Protein AF-A0A1G5FJX8-F1 (afdb_monomer_lite)

Sequence (106 aa):
MIFEYSELKEYVTEDFERFIQMGFNEKQVFPAVLNEYEHGEDFSLTENVCIHVTLVLLYKENGLDNKEIVSKVQQIMTPEAMAEIKESLGNEFEAFMDDLNNAIGE

Secondary structure (DSSP, 8-state):
--S-HHHHHHHHHHHHHHHHHTT--HHHHHHHHHHHHTTSTT--HHHHHHHHHHHHHHHHHTT---HHHHHHHHHH--HHHHHHHHHHHGGGHHHHHHHHHHHH--

pLDDT: mean 91.11, std 7.23, range [53.94, 96.75]

Radius of gyration: 12.97 Å; chains: 1; bounding box: 31×32×32 Å

Structure (mmCIF, N/CA/C/O backbone):
data_AF-A0A1G5FJX8-F1
#
_entry.id   AF-A0A1G5FJX8-F1
#
loop_
_atom_site.group_PDB
_atom_site.id
_atom_site.type_symbol
_atom_site.label_atom_id
_atom_site.label_alt_id
_atom_site.label_comp_id
_atom_site.label_asym_id
_atom_site.label_entity_id
_atom_site.label_seq_id
_atom_site.pdbx_PDB_ins_code
_atom_site.Cartn_x
_atom_site.Cartn_y
_atom_site.Cartn_z
_atom_site.occupancy
_atom_site.B_iso_or_equiv
_atom_site.auth_seq_id
_atom_site.auth_comp_id
_atom_site.auth_asym_id
_atom_site.auth_atom_id
_atom_site.pdbx_PDB_model_num
ATOM 1 N N . MET A 1 1 ? 4.720 -7.307 -13.408 1.00 60.25 1 MET A N 1
ATOM 2 C CA . MET A 1 1 ? 3.401 -7.256 -12.759 1.00 60.25 1 MET A CA 1
ATOM 3 C C . MET A 1 1 ? 2.425 -8.037 -13.617 1.00 60.25 1 MET A C 1
ATOM 5 O O . MET A 1 1 ? 2.471 -7.873 -14.834 1.00 60.25 1 MET A O 1
ATOM 9 N N . ILE A 1 2 ? 1.635 -8.933 -13.020 1.00 66.44 2 ILE A N 1
ATOM 10 C CA . ILE A 1 2 ? 0.625 -9.711 -13.767 1.00 66.44 2 ILE A CA 1
ATOM 11 C C . ILE A 1 2 ? -0.678 -8.919 -13.932 1.00 66.44 2 ILE A C 1
ATOM 13 O O . ILE A 1 2 ? -1.348 -9.071 -14.950 1.00 66.44 2 ILE A O 1
ATOM 17 N N . PHE A 1 3 ? -1.001 -8.076 -12.952 1.00 73.31 3 PHE A N 1
ATOM 18 C CA . PHE A 1 3 ? -2.225 -7.277 -12.897 1.00 73.31 3 PHE A CA 1
ATOM 19 C C . PHE A 1 3 ? -2.010 -5.841 -13.384 1.00 73.31 3 PHE A C 1
ATOM 21 O O . PHE A 1 3 ? -0.901 -5.311 -13.312 1.00 73.31 3 PHE A O 1
ATOM 28 N N . GLU A 1 4 ? -3.076 -5.180 -13.819 1.00 87.88 4 GLU A N 1
ATOM 29 C CA . GLU A 1 4 ? -3.089 -3.716 -13.871 1.00 87.88 4 GLU A CA 1
ATOM 30 C C . GLU A 1 4 ? -3.089 -3.145 -12.436 1.00 87.88 4 GLU A C 1
ATOM 32 O O . GLU A 1 4 ? -3.514 -3.797 -11.474 1.00 87.88 4 GLU A O 1
ATOM 37 N N . TYR A 1 5 ? -2.571 -1.930 -12.251 1.00 91.88 5 TYR A N 1
ATOM 38 C CA . TYR A 1 5 ? -2.534 -1.261 -10.947 1.00 91.88 5 TYR A CA 1
ATOM 39 C C . TYR A 1 5 ? -3.935 -1.121 -10.352 1.00 91.88 5 TYR A C 1
ATOM 41 O O . TYR A 1 5 ? -4.142 -1.392 -9.167 1.00 91.88 5 TYR A O 1
ATOM 49 N N . SER A 1 6 ? -4.897 -0.725 -11.183 1.00 91.12 6 SER A N 1
ATOM 50 C CA . SER A 1 6 ? -6.301 -0.600 -10.799 1.00 91.12 6 SER A CA 1
ATOM 51 C C . SER A 1 6 ? -6.914 -1.929 -10.344 1.00 91.12 6 SER A C 1
ATOM 53 O O . SER A 1 6 ? -7.592 -1.953 -9.317 1.00 91.12 6 SER A O 1
ATOM 55 N N . GLU A 1 7 ? -6.614 -3.032 -11.032 1.00 93.06 7 GLU A N 1
ATOM 56 C CA . GLU A 1 7 ? -7.058 -4.376 -10.638 1.00 93.06 7 GLU A CA 1
ATOM 57 C C . GLU A 1 7 ? -6.445 -4.799 -9.298 1.00 93.06 7 GLU A C 1
ATOM 59 O O . GLU A 1 7 ? -7.156 -5.240 -8.396 1.00 93.06 7 GLU A O 1
ATOM 64 N N . LEU A 1 8 ? -5.130 -4.617 -9.124 1.00 93.00 8 LEU A N 1
ATOM 65 C CA . LEU A 1 8 ? -4.464 -4.929 -7.858 1.00 93.00 8 LEU A CA 1
ATOM 66 C C . LEU A 1 8 ? -5.064 -4.120 -6.700 1.00 93.00 8 LEU A C 1
ATOM 68 O O . LEU A 1 8 ? -5.258 -4.651 -5.607 1.00 93.00 8 LEU A O 1
ATOM 72 N N . LYS A 1 9 ? -5.379 -2.844 -6.933 1.00 94.25 9 LYS A N 1
ATOM 73 C CA . LYS A 1 9 ? -6.011 -1.977 -5.935 1.00 94.25 9 LYS A CA 1
ATOM 74 C C . LYS A 1 9 ? -7.395 -2.489 -5.523 1.00 94.25 9 LYS A C 1
ATOM 76 O O . LYS A 1 9 ? -7.724 -2.429 -4.337 1.00 94.25 9 LYS A O 1
ATOM 81 N N . GLU A 1 10 ? -8.185 -3.001 -6.466 1.00 95.25 10 GLU A N 1
ATOM 82 C CA . GLU A 1 10 ? -9.494 -3.602 -6.184 1.00 95.25 10 GLU A CA 1
ATOM 83 C C . GLU A 1 10 ? -9.343 -4.857 -5.315 1.00 95.25 10 GLU A C 1
ATOM 85 O O . GLU A 1 10 ? -9.925 -4.909 -4.232 1.00 95.25 10 GLU A O 1
ATOM 90 N N . TYR A 1 11 ? -8.467 -5.795 -5.692 1.00 94.25 11 TYR A N 1
ATOM 91 C CA . TYR A 1 11 ? -8.231 -7.012 -4.904 1.00 94.25 11 TYR A CA 1
ATOM 92 C C . TYR A 1 11 ? -7.731 -6.717 -3.484 1.00 94.25 11 TYR A C 1
ATOM 94 O O . TYR A 1 11 ? -8.239 -7.272 -2.508 1.00 94.25 11 TYR A O 1
ATOM 102 N N . VAL A 1 12 ? -6.784 -5.784 -3.342 1.00 95.56 12 VAL A N 1
ATOM 103 C CA . VAL A 1 12 ? -6.262 -5.377 -2.027 1.00 95.56 12 VAL A CA 1
ATOM 104 C C . VAL A 1 12 ? -7.361 -4.747 -1.169 1.00 95.56 12 VAL A C 1
ATOM 106 O O . VAL A 1 12 ? -7.402 -4.980 0.042 1.00 95.56 12 VAL A O 1
ATOM 109 N N . THR A 1 13 ? -8.259 -3.967 -1.778 1.00 96.44 13 THR A N 1
ATOM 110 C CA . THR A 1 13 ? -9.428 -3.394 -1.093 1.00 96.44 13 THR A CA 1
ATOM 111 C C . THR A 1 13 ? -10.374 -4.487 -0.604 1.00 96.44 13 THR A C 1
ATOM 113 O O . THR A 1 13 ? -10.740 -4.490 0.572 1.00 96.44 13 THR A O 1
ATOM 116 N N . GLU A 1 14 ? -10.723 -5.448 -1.461 1.00 96.56 14 GLU A N 1
ATOM 117 C CA . GLU A 1 14 ? -11.601 -6.565 -1.099 1.00 96.56 14 GLU A CA 1
ATOM 118 C C . GLU A 1 14 ? -11.020 -7.403 0.051 1.00 96.56 14 GLU A C 1
ATOM 120 O O . GLU A 1 14 ? -11.729 -7.731 1.008 1.00 96.56 14 GLU A O 1
ATOM 125 N N . ASP A 1 15 ? -9.719 -7.707 0.007 1.00 96.25 15 ASP A N 1
ATOM 126 C CA . ASP A 1 15 ? -9.040 -8.446 1.072 1.00 96.25 15 ASP A CA 1
ATOM 127 C C . ASP A 1 15 ? -9.005 -7.654 2.383 1.00 96.25 15 ASP A C 1
ATOM 129 O O . ASP A 1 15 ? -9.297 -8.203 3.451 1.00 96.25 15 ASP A O 1
ATOM 133 N N . PHE A 1 16 ? -8.692 -6.357 2.320 1.00 96.56 16 PHE A N 1
ATOM 134 C CA . PHE A 1 16 ? -8.716 -5.473 3.483 1.00 96.56 16 PHE A CA 1
ATOM 135 C C . PHE A 1 16 ? -10.097 -5.475 4.152 1.00 96.56 16 PHE A C 1
ATOM 137 O O . PHE A 1 16 ? -10.203 -5.730 5.357 1.00 96.56 16 PHE A O 1
ATOM 144 N N . GLU A 1 17 ? -11.161 -5.249 3.379 1.00 95.62 17 GLU A N 1
ATOM 145 C CA . GLU A 1 17 ? -12.534 -5.241 3.886 1.00 95.62 17 GLU A CA 1
ATOM 146 C C . GLU A 1 17 ? -12.922 -6.595 4.484 1.00 95.62 17 GLU A C 1
ATOM 148 O O . GLU A 1 17 ? -13.504 -6.651 5.574 1.00 95.62 17 GLU A O 1
ATOM 153 N N . ARG A 1 18 ? -12.544 -7.694 3.820 1.00 96.75 18 ARG A N 1
ATOM 154 C CA . ARG A 1 18 ? -12.761 -9.057 4.312 1.00 96.75 18 ARG A CA 1
ATOM 155 C C . ARG A 1 18 ? -12.115 -9.260 5.682 1.00 96.75 18 ARG A C 1
ATOM 157 O O . ARG A 1 18 ? -12.780 -9.749 6.597 1.00 96.75 18 ARG A O 1
ATOM 164 N N . PHE A 1 19 ? -10.856 -8.863 5.868 1.00 96.31 19 PHE A N 1
ATOM 165 C CA . PHE A 1 19 ? -10.172 -9.024 7.156 1.00 96.31 19 PHE A CA 1
ATOM 166 C C . PHE A 1 19 ? -10.769 -8.141 8.256 1.00 96.31 19 PHE A C 1
ATOM 168 O O . PHE A 1 19 ? -10.942 -8.611 9.386 1.00 96.31 19 PHE A O 1
ATOM 175 N N . ILE A 1 20 ? -11.161 -6.905 7.935 1.00 93.50 20 ILE A N 1
ATOM 176 C CA . ILE A 1 20 ? -11.885 -6.034 8.872 1.00 93.50 20 ILE A CA 1
ATOM 177 C C . ILE A 1 20 ? -13.200 -6.696 9.315 1.00 93.50 20 ILE A C 1
ATOM 179 O O . ILE A 1 20 ? -13.478 -6.774 10.513 1.00 93.50 20 ILE A O 1
ATOM 183 N N . GLN A 1 21 ? -13.979 -7.254 8.382 1.00 94.56 21 GLN A N 1
ATOM 184 C CA . GLN A 1 21 ? -15.229 -7.966 8.689 1.00 94.56 21 GLN A CA 1
ATOM 185 C C . GLN A 1 21 ? -15.007 -9.241 9.518 1.00 94.56 21 GLN A C 1
ATOM 187 O O . GLN A 1 21 ? -15.855 -9.606 10.333 1.00 94.56 21 GLN A O 1
ATOM 192 N N . MET A 1 22 ? -13.854 -9.898 9.364 1.00 95.12 22 MET A N 1
ATOM 193 C CA . MET A 1 22 ? -13.441 -11.041 10.188 1.00 95.12 22 MET A CA 1
ATOM 194 C C . MET A 1 22 ? -12.999 -10.646 11.608 1.00 95.12 22 MET A C 1
ATOM 196 O O . MET A 1 22 ? -12.717 -11.524 12.426 1.00 95.12 22 MET A O 1
ATOM 200 N N . GLY A 1 23 ? -12.954 -9.348 11.926 1.00 93.31 23 GLY A N 1
ATOM 201 C CA . GLY A 1 23 ? -12.590 -8.832 13.245 1.00 93.31 23 GLY A CA 1
ATOM 202 C C . GLY A 1 23 ? -11.085 -8.669 13.460 1.00 93.31 23 GLY A C 1
ATOM 203 O O . GLY A 1 23 ? -10.642 -8.610 14.610 1.00 93.31 23 GLY A O 1
ATOM 204 N N 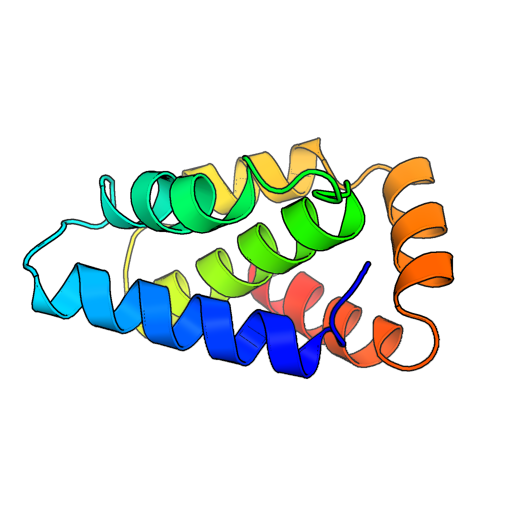. PHE A 1 24 ? -10.291 -8.614 12.386 1.00 93.94 24 PHE A N 1
ATOM 205 C CA . PHE A 1 24 ? -8.866 -8.307 12.489 1.00 93.94 24 PHE A CA 1
ATOM 206 C C . PHE A 1 24 ? -8.691 -6.853 12.936 1.00 93.94 24 PHE A C 1
ATOM 208 O O . PHE A 1 24 ? -9.405 -5.957 12.489 1.00 93.94 24 PHE A O 1
ATOM 215 N N . ASN A 1 25 ? -7.721 -6.608 13.816 1.00 90.62 25 ASN A N 1
ATOM 216 C CA . ASN A 1 25 ? -7.327 -5.244 14.161 1.00 90.62 25 ASN A CA 1
ATOM 217 C C . ASN A 1 25 ? -6.303 -4.680 13.163 1.00 90.62 25 ASN A C 1
ATOM 219 O O . ASN A 1 25 ? -5.674 -5.418 12.407 1.00 90.62 25 ASN A O 1
ATOM 223 N N . GLU A 1 26 ? -6.073 -3.371 13.220 1.00 86.19 26 GLU A N 1
ATOM 224 C CA . GLU A 1 26 ? -5.134 -2.635 12.358 1.00 86.19 26 GLU A CA 1
ATOM 225 C C . GLU A 1 26 ? -3.704 -3.209 12.306 1.00 86.19 26 GLU A C 1
ATOM 227 O O . GLU A 1 26 ? -3.026 -3.070 11.294 1.00 86.19 26 GLU A O 1
ATOM 232 N N . LYS A 1 27 ? -3.229 -3.904 13.347 1.00 89.31 27 LYS A N 1
ATOM 233 C CA . LYS A 1 27 ? -1.900 -4.548 13.338 1.00 89.31 27 LYS A CA 1
ATOM 234 C C . LYS A 1 27 ? -1.908 -5.921 12.675 1.00 89.31 27 LYS A C 1
ATOM 236 O O . LYS A 1 27 ? -0.851 -6.431 12.320 1.00 89.31 27 LYS A O 1
ATOM 241 N N . GLN A 1 28 ? -3.080 -6.537 12.561 1.00 93.12 28 GLN A N 1
ATOM 242 C CA . GLN A 1 28 ? -3.273 -7.847 11.947 1.00 93.12 28 GLN A CA 1
ATOM 243 C C . GLN A 1 28 ? -3.649 -7.737 10.472 1.00 93.12 28 GLN A C 1
ATOM 245 O O . GLN A 1 28 ? -3.256 -8.604 9.702 1.00 93.12 28 GLN A O 1
ATOM 250 N N . VAL A 1 29 ? -4.387 -6.696 10.077 1.00 93.75 29 VAL A N 1
ATOM 251 C CA . VAL A 1 29 ? -4.858 -6.539 8.693 1.00 93.75 29 VAL A CA 1
ATOM 252 C C . VAL A 1 29 ? -3.686 -6.401 7.724 1.00 93.75 29 VAL A C 1
ATOM 254 O O . VAL A 1 29 ? -3.614 -7.158 6.766 1.00 93.75 29 VAL A O 1
ATOM 257 N N . PHE A 1 30 ? -2.728 -5.516 8.005 1.00 92.12 30 PHE A N 1
ATOM 258 C CA . PHE A 1 30 ? -1.559 -5.310 7.148 1.00 92.12 30 PHE A CA 1
ATOM 259 C C . PHE A 1 30 ? -0.792 -6.609 6.821 1.00 92.12 30 PHE A C 1
ATOM 261 O O . PHE A 1 30 ? -0.664 -6.926 5.638 1.00 92.12 30 PHE A O 1
ATOM 268 N N . PRO A 1 31 ? -0.308 -7.397 7.808 1.00 91.94 31 PRO A N 1
ATOM 269 C CA . PRO A 1 31 ? 0.390 -8.643 7.500 1.00 91.94 31 PRO A CA 1
ATOM 270 C C . PRO A 1 31 ? -0.531 -9.703 6.886 1.00 91.94 31 PRO A C 1
ATOM 272 O O . PRO A 1 31 ? -0.054 -10.521 6.111 1.00 91.94 31 PRO A O 1
ATOM 275 N N . ALA A 1 32 ? -1.831 -9.701 7.201 1.00 93.81 32 ALA A N 1
ATOM 276 C CA . ALA A 1 32 ? -2.774 -10.650 6.615 1.00 93.81 32 ALA A CA 1
ATOM 277 C C . ALA A 1 32 ? -2.994 -10.393 5.122 1.00 93.81 32 ALA A C 1
ATOM 279 O O . ALA A 1 32 ? -2.924 -11.336 4.346 1.00 93.81 32 ALA A O 1
ATOM 280 N N . VAL A 1 33 ? -3.192 -9.130 4.724 1.00 93.31 33 VAL A N 1
ATOM 281 C CA . VAL A 1 33 ? -3.300 -8.755 3.309 1.00 93.31 33 VAL A CA 1
ATOM 282 C C . VAL A 1 33 ? -2.000 -9.080 2.590 1.00 93.31 33 VAL A C 1
ATOM 284 O O . VAL A 1 33 ? -2.040 -9.766 1.583 1.00 93.31 33 VAL A O 1
ATOM 287 N N . LEU A 1 34 ? -0.842 -8.672 3.121 1.00 91.50 34 LEU A N 1
ATOM 288 C CA . LEU A 1 34 ? 0.443 -8.921 2.455 1.00 91.50 34 LEU A CA 1
ATOM 289 C C . LEU A 1 34 ? 0.713 -10.420 2.223 1.00 91.50 34 LEU A C 1
ATOM 291 O O . LEU A 1 34 ? 1.204 -10.791 1.157 1.00 91.50 34 LEU A O 1
ATOM 295 N N . ASN A 1 35 ? 0.331 -11.272 3.178 1.00 91.69 35 ASN A N 1
ATOM 296 C CA . ASN A 1 35 ? 0.499 -12.723 3.101 1.00 91.69 35 ASN A CA 1
ATOM 297 C C . ASN A 1 35 ? -0.311 -13.381 1.963 1.00 91.69 35 ASN A C 1
ATOM 299 O O . ASN A 1 35 ? 0.062 -14.458 1.501 1.00 91.69 35 ASN A O 1
ATOM 303 N N . GLU A 1 36 ? -1.386 -12.748 1.477 1.00 89.94 36 GLU A N 1
ATOM 304 C CA . GLU A 1 36 ? -2.140 -13.245 0.312 1.00 89.94 36 GLU A CA 1
ATOM 305 C C . GLU A 1 36 ? -1.347 -13.089 -1.001 1.00 89.94 36 GLU A C 1
ATOM 307 O O . GLU A 1 36 ? -1.561 -13.856 -1.939 1.00 89.94 36 GLU A O 1
ATOM 312 N N . TYR A 1 37 ? -0.398 -12.143 -1.063 1.00 88.50 37 TYR A N 1
ATOM 313 C CA . TYR A 1 37 ? 0.336 -11.793 -2.288 1.00 88.50 37 TYR A CA 1
ATOM 314 C C . TYR A 1 37 ? 1.811 -12.212 -2.259 1.00 88.50 37 TYR A C 1
ATOM 316 O O . TYR A 1 37 ? 2.348 -12.619 -3.288 1.00 88.50 37 TYR A O 1
ATOM 324 N N . GLU A 1 38 ? 2.482 -12.144 -1.101 1.00 84.25 38 GLU A N 1
ATOM 325 C CA . GLU A 1 38 ? 3.949 -12.281 -1.003 1.00 84.25 38 GLU A CA 1
ATOM 326 C C . GLU A 1 38 ? 4.492 -13.668 -1.394 1.00 84.25 38 GLU A C 1
ATOM 328 O O . GLU A 1 38 ? 5.690 -13.835 -1.624 1.00 84.25 38 GLU A O 1
ATOM 333 N N . HIS A 1 39 ? 3.614 -14.669 -1.470 1.00 82.25 39 HIS A N 1
ATOM 334 C CA . HIS A 1 39 ? 3.944 -16.037 -1.866 1.00 82.25 39 HIS A CA 1
ATOM 335 C C . HIS A 1 39 ? 3.661 -16.346 -3.342 1.00 82.25 39 HIS A C 1
ATOM 337 O O . HIS A 1 39 ? 3.897 -17.477 -3.776 1.00 82.25 39 HIS A O 1
ATOM 343 N N . GLY A 1 40 ? 3.159 -15.379 -4.114 1.00 76.00 40 GLY A N 1
ATOM 344 C CA . GLY A 1 40 ? 2.995 -15.530 -5.557 1.00 76.00 40 GLY A CA 1
ATOM 345 C C . GLY A 1 40 ? 4.349 -15.697 -6.248 1.00 76.00 40 GLY A C 1
ATOM 346 O O . GLY A 1 40 ? 5.288 -14.960 -5.952 1.00 76.00 40 GLY A O 1
ATOM 347 N N . GLU A 1 41 ? 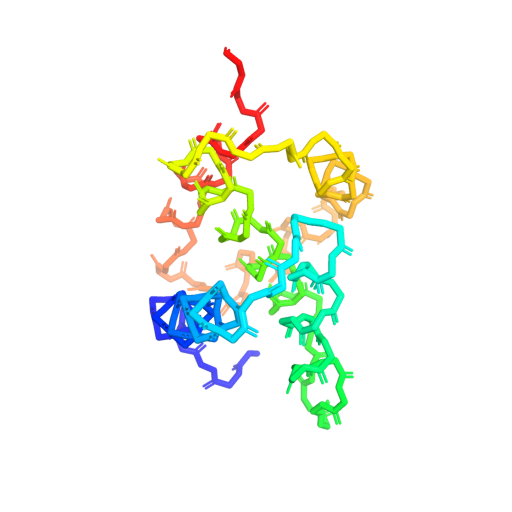4.455 -16.645 -7.187 1.00 70.94 41 GLU A N 1
ATOM 348 C CA . GLU A 1 41 ? 5.693 -16.881 -7.957 1.00 70.94 41 GLU A CA 1
ATOM 349 C C . GLU A 1 41 ? 6.179 -15.623 -8.701 1.00 70.94 41 GLU A C 1
ATOM 351 O O . GLU A 1 41 ? 7.374 -15.476 -8.949 1.00 70.94 41 GLU A O 1
ATOM 356 N N . ASP A 1 42 ? 5.264 -14.694 -8.984 1.00 73.75 42 ASP A N 1
ATOM 357 C CA . ASP A 1 42 ? 5.509 -13.460 -9.725 1.00 73.75 42 ASP A CA 1
ATOM 358 C C . ASP A 1 42 ? 5.505 -12.191 -8.854 1.00 73.75 42 ASP A C 1
ATOM 360 O O . ASP A 1 42 ? 5.515 -11.094 -9.409 1.00 73.75 42 ASP A O 1
ATOM 364 N N . PHE A 1 43 ? 5.514 -12.312 -7.516 1.00 82.75 43 PHE A N 1
ATOM 365 C CA . PHE A 1 43 ? 5.475 -11.158 -6.608 1.00 82.75 43 PHE A CA 1
ATOM 366 C C . PHE A 1 43 ? 6.672 -10.220 -6.823 1.00 82.75 43 PHE A C 1
ATOM 368 O O . PHE A 1 43 ? 7.803 -10.480 -6.400 1.00 82.75 43 PHE A O 1
ATOM 375 N N . SER A 1 44 ? 6.410 -9.104 -7.497 1.00 89.06 44 SER A N 1
ATOM 376 C CA . SER A 1 44 ? 7.409 -8.113 -7.878 1.00 89.06 44 SER A CA 1
ATOM 377 C C . SER A 1 44 ? 7.525 -6.974 -6.866 1.00 89.06 44 SER A C 1
ATOM 379 O O . SER A 1 44 ? 6.617 -6.697 -6.078 1.00 89.06 44 SER A O 1
ATOM 381 N N . LEU A 1 45 ? 8.639 -6.238 -6.931 1.00 89.81 45 LEU A N 1
ATOM 382 C CA . LEU A 1 45 ? 8.809 -4.989 -6.184 1.00 89.81 45 LEU A CA 1
ATOM 383 C C . LEU A 1 45 ? 7.673 -3.997 -6.479 1.00 89.81 45 LEU A C 1
ATOM 385 O O . LEU A 1 45 ? 7.193 -3.328 -5.566 1.00 89.81 45 LEU A O 1
ATOM 389 N N . THR A 1 46 ? 7.225 -3.934 -7.737 1.00 92.06 46 THR A N 1
ATOM 390 C CA . THR A 1 46 ? 6.115 -3.062 -8.146 1.00 92.06 46 THR A CA 1
ATOM 391 C C . THR A 1 46 ? 4.823 -3.440 -7.423 1.00 92.06 46 THR A C 1
ATOM 393 O O . THR A 1 46 ? 4.195 -2.567 -6.826 1.00 92.06 46 THR A O 1
ATOM 396 N N . GLU A 1 47 ? 4.452 -4.725 -7.407 1.00 91.50 47 GLU A N 1
ATOM 397 C CA . GLU A 1 47 ? 3.251 -5.200 -6.698 1.00 91.50 47 GLU A CA 1
ATOM 398 C C . GLU A 1 47 ? 3.353 -4.930 -5.204 1.00 91.50 47 GLU A C 1
ATOM 400 O O . GLU A 1 47 ? 2.422 -4.388 -4.611 1.00 91.50 47 GLU A O 1
ATOM 405 N N . ASN A 1 48 ? 4.516 -5.210 -4.616 1.00 92.56 48 ASN A N 1
ATOM 406 C CA . ASN A 1 48 ? 4.771 -4.947 -3.209 1.00 92.56 48 ASN A CA 1
ATOM 407 C C . ASN A 1 48 ? 4.505 -3.476 -2.847 1.00 92.56 48 ASN A C 1
ATOM 409 O O . ASN A 1 48 ? 3.774 -3.180 -1.899 1.00 92.56 48 ASN A O 1
ATOM 413 N N . VAL A 1 49 ? 5.056 -2.541 -3.624 1.00 93.62 49 VAL A N 1
ATOM 414 C CA . VAL A 1 49 ? 4.861 -1.106 -3.389 1.00 93.62 49 VAL A CA 1
ATOM 415 C C . VAL A 1 49 ? 3.407 -0.692 -3.617 1.00 93.62 49 VAL A C 1
ATOM 417 O O . VAL A 1 49 ? 2.860 0.049 -2.800 1.00 93.62 49 VAL A O 1
ATOM 420 N N . CYS A 1 50 ? 2.759 -1.188 -4.673 1.00 94.44 50 CYS A N 1
ATOM 421 C CA . CYS A 1 50 ? 1.357 -0.882 -4.964 1.00 94.44 50 CYS A CA 1
ATOM 422 C C . CYS A 1 50 ? 0.421 -1.337 -3.833 1.00 94.44 50 CYS A C 1
ATOM 424 O O . CYS A 1 50 ? -0.459 -0.572 -3.426 1.00 94.44 50 CYS A O 1
ATOM 426 N N . ILE A 1 51 ? 0.648 -2.530 -3.269 1.00 94.75 51 ILE A N 1
ATOM 427 C CA . ILE A 1 51 ? -0.095 -3.042 -2.106 1.00 94.75 51 ILE A CA 1
ATOM 428 C C . ILE A 1 51 ? 0.118 -2.131 -0.898 1.00 94.75 51 ILE A C 1
ATOM 430 O O . ILE A 1 51 ? -0.847 -1.731 -0.249 1.00 94.75 51 ILE A O 1
ATOM 434 N N . HIS A 1 52 ? 1.366 -1.752 -0.607 1.00 95.44 52 HIS A N 1
ATOM 435 C CA . HIS A 1 52 ? 1.662 -0.882 0.530 1.00 95.44 52 HIS A CA 1
ATOM 436 C C . HIS A 1 52 ? 0.999 0.494 0.398 1.00 95.44 52 HIS A C 1
ATOM 438 O O . HIS A 1 52 ? 0.399 0.968 1.361 1.00 95.44 52 HIS A O 1
ATOM 444 N N . VAL A 1 53 ? 1.073 1.127 -0.778 1.00 96.12 53 VAL A N 1
ATOM 445 C CA . VAL A 1 53 ? 0.418 2.420 -1.042 1.00 96.12 53 VAL A CA 1
ATOM 446 C C . VAL A 1 53 ? -1.094 2.301 -0.867 1.00 96.12 53 VAL A C 1
ATOM 448 O O . VAL A 1 53 ? -1.689 3.103 -0.147 1.00 96.12 53 VAL A O 1
ATOM 451 N N . THR A 1 54 ? -1.703 1.262 -1.441 1.00 96.50 54 THR A N 1
ATOM 452 C CA . THR A 1 54 ? -3.145 1.009 -1.316 1.00 96.50 54 THR A CA 1
ATOM 453 C C . THR A 1 54 ? -3.555 0.821 0.145 1.00 96.50 54 THR A C 1
ATOM 455 O O . THR A 1 54 ? -4.503 1.452 0.609 1.00 96.50 54 THR A O 1
ATOM 458 N N . LEU A 1 55 ? -2.797 0.034 0.913 1.00 95.88 55 LEU A N 1
ATOM 459 C CA . LEU A 1 55 ? -3.056 -0.174 2.338 1.00 95.88 55 LEU A CA 1
ATOM 460 C C . LEU A 1 55 ? -2.929 1.117 3.152 1.00 95.88 55 LEU A C 1
ATOM 462 O O . LEU A 1 55 ? -3.744 1.341 4.043 1.00 95.88 55 LEU A O 1
ATOM 466 N N . VAL A 1 56 ? -1.971 2.002 2.850 1.00 96.38 56 VAL A N 1
ATOM 467 C CA . VAL A 1 56 ? -1.903 3.314 3.520 1.00 96.38 56 VAL A CA 1
ATOM 468 C C . VAL A 1 56 ? -3.187 4.109 3.291 1.00 96.38 56 VAL A C 1
ATOM 470 O O . VAL A 1 56 ? -3.728 4.661 4.251 1.00 96.38 56 VAL A O 1
ATOM 473 N N . LEU A 1 57 ? -3.679 4.164 2.050 1.00 96.38 57 LEU A N 1
ATOM 474 C CA . LEU A 1 57 ? -4.903 4.895 1.713 1.00 96.38 57 LEU A CA 1
ATOM 475 C C . LEU A 1 57 ? -6.119 4.310 2.438 1.00 96.38 57 LEU A C 1
ATOM 477 O O . LEU A 1 57 ? -6.818 5.048 3.129 1.00 96.38 57 LEU A O 1
ATOM 481 N N . LEU A 1 58 ? -6.296 2.987 2.399 1.00 96.50 58 LEU A N 1
ATOM 482 C CA . LEU A 1 58 ? -7.389 2.303 3.097 1.00 96.50 58 LEU A CA 1
ATOM 483 C C . LEU A 1 58 ? -7.341 2.541 4.610 1.00 96.50 58 LEU A C 1
ATOM 485 O O . LEU A 1 58 ? -8.366 2.807 5.239 1.00 96.50 58 LEU A O 1
ATOM 489 N N . TYR A 1 59 ? -6.149 2.514 5.213 1.00 95.81 59 TYR A N 1
ATOM 490 C CA . TYR A 1 59 ? -5.995 2.834 6.630 1.00 95.81 59 TYR A CA 1
ATOM 491 C C . TYR A 1 59 ? -6.361 4.294 6.923 1.00 95.81 59 TYR A C 1
ATOM 493 O O . TYR A 1 59 ? -7.051 4.546 7.910 1.00 95.81 59 TYR A O 1
ATOM 501 N N . LYS A 1 60 ? -5.942 5.255 6.083 1.00 94.06 60 LYS A N 1
ATOM 502 C CA . LYS A 1 60 ? -6.328 6.673 6.228 1.00 94.06 60 LYS A CA 1
ATOM 503 C C . LYS A 1 60 ? -7.847 6.843 6.158 1.00 94.06 60 LYS A C 1
ATOM 505 O O . LYS A 1 60 ? -8.420 7.487 7.035 1.00 94.06 60 LYS A O 1
ATOM 510 N N . GLU A 1 61 ? -8.491 6.239 5.164 1.00 94.44 61 GLU A N 1
ATOM 511 C CA . GLU A 1 61 ? -9.943 6.310 4.955 1.00 94.44 61 GLU A CA 1
ATOM 512 C C . GLU A 1 61 ? -10.739 5.717 6.125 1.00 94.44 61 GLU A C 1
ATOM 514 O O . GLU A 1 61 ? -11.795 6.236 6.485 1.00 94.44 61 GLU A O 1
ATOM 519 N N . ASN A 1 62 ? -10.199 4.681 6.772 1.00 93.00 62 ASN A N 1
ATOM 520 C CA . ASN A 1 62 ? -10.818 4.017 7.920 1.00 93.00 62 ASN A CA 1
ATOM 521 C C . ASN A 1 62 ? -10.370 4.581 9.285 1.00 93.00 62 ASN A C 1
ATOM 523 O O . ASN A 1 62 ? -10.784 4.071 10.327 1.00 93.00 62 ASN A O 1
ATOM 527 N N . GLY A 1 63 ? -9.538 5.630 9.311 1.00 92.69 63 GLY A N 1
ATOM 528 C CA . GLY A 1 63 ? -9.046 6.247 10.549 1.00 92.69 63 GLY A CA 1
ATOM 529 C C . GLY A 1 63 ? -8.097 5.362 11.372 1.00 92.69 63 GLY A C 1
ATOM 530 O O . GLY A 1 63 ? -8.016 5.533 12.589 1.00 92.69 63 GLY A O 1
ATOM 531 N N . LEU A 1 64 ? -7.404 4.421 10.726 1.00 92.81 64 LEU A N 1
ATOM 532 C CA . LEU A 1 64 ? -6.451 3.488 11.336 1.00 92.81 64 LEU A CA 1
ATOM 533 C C . LEU A 1 64 ? -5.018 4.050 11.33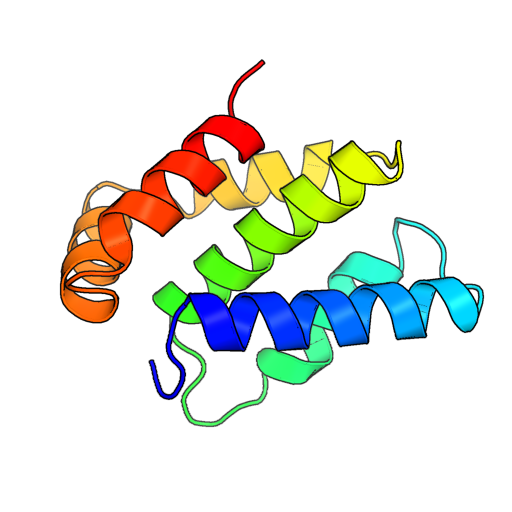2 1.00 92.81 64 LEU A C 1
ATOM 535 O O . LEU A 1 64 ? -4.644 4.849 10.469 1.00 92.81 64 LEU A O 1
ATOM 539 N N . ASP A 1 65 ? -4.182 3.597 12.272 1.00 92.75 65 ASP A N 1
ATOM 540 C CA . ASP A 1 65 ? -2.769 3.999 12.330 1.00 92.75 65 ASP A CA 1
ATOM 541 C C . ASP A 1 65 ? -1.948 3.353 11.201 1.00 92.75 65 ASP A C 1
ATOM 543 O O . ASP A 1 65 ? -1.732 2.143 11.179 1.00 92.75 65 ASP A O 1
ATOM 547 N N . ASN A 1 66 ? -1.464 4.172 10.265 1.00 93.19 66 ASN A N 1
ATOM 548 C CA . ASN A 1 66 ? -0.700 3.736 9.088 1.00 93.19 66 ASN A CA 1
ATOM 549 C C . ASN A 1 66 ? 0.799 4.067 9.156 1.00 93.19 66 ASN A C 1
ATOM 551 O O . ASN A 1 66 ? 1.522 3.807 8.192 1.00 93.19 66 ASN A O 1
ATOM 555 N N . LYS A 1 67 ? 1.295 4.620 10.273 1.00 92.12 67 LYS A N 1
ATOM 556 C CA . LYS A 1 67 ? 2.676 5.130 10.382 1.00 92.12 67 LYS A CA 1
ATOM 557 C C . LYS A 1 67 ? 3.738 4.098 10.021 1.00 92.12 67 LYS A C 1
ATOM 559 O O . LYS A 1 67 ? 4.727 4.432 9.371 1.00 92.12 67 LYS A O 1
ATOM 564 N N . GLU A 1 68 ? 3.540 2.848 10.435 1.00 90.94 68 GLU A N 1
ATOM 565 C CA . GLU A 1 68 ? 4.470 1.764 10.110 1.00 90.94 68 GLU A CA 1
ATOM 566 C C . GLU A 1 68 ? 4.505 1.489 8.601 1.00 90.94 68 GLU A C 1
ATOM 568 O O . GLU A 1 68 ? 5.580 1.320 8.026 1.00 90.94 68 GLU A O 1
ATOM 573 N N . ILE A 1 69 ? 3.341 1.495 7.949 1.00 93.00 69 ILE A N 1
ATOM 574 C CA . ILE A 1 69 ? 3.210 1.219 6.516 1.00 93.00 69 ILE A CA 1
ATOM 575 C C . ILE A 1 69 ? 3.823 2.367 5.708 1.00 93.00 69 ILE A C 1
ATOM 577 O O . ILE A 1 69 ? 4.626 2.119 4.813 1.00 93.00 69 ILE A O 1
ATOM 581 N N . VAL A 1 70 ? 3.541 3.622 6.081 1.00 94.25 70 VAL A N 1
ATOM 582 C CA . VAL A 1 70 ? 4.161 4.810 5.466 1.00 94.25 70 VAL A CA 1
ATOM 583 C C . VAL A 1 70 ? 5.683 4.753 5.582 1.00 94.25 70 VAL A C 1
ATOM 585 O O . VAL A 1 70 ? 6.385 4.990 4.599 1.00 94.25 70 VAL A O 1
ATOM 588 N N . SER A 1 71 ? 6.208 4.384 6.755 1.00 93.38 71 SER A N 1
ATOM 589 C CA . SER A 1 71 ? 7.653 4.245 6.948 1.00 93.38 71 SER A CA 1
ATOM 590 C C . SER A 1 71 ? 8.255 3.175 6.030 1.00 93.38 71 SER A C 1
ATOM 592 O O . SER A 1 71 ? 9.320 3.404 5.457 1.00 93.38 71 SER A O 1
ATOM 594 N N . LYS A 1 72 ? 7.565 2.043 5.829 1.00 92.12 72 LYS A N 1
ATOM 595 C CA . LYS A 1 72 ? 7.988 1.002 4.877 1.00 92.12 72 LYS A CA 1
ATOM 596 C C . LYS A 1 72 ? 7.963 1.502 3.435 1.00 92.12 72 LYS A C 1
ATOM 598 O O . LYS A 1 72 ? 8.951 1.315 2.732 1.00 92.12 72 LYS A O 1
ATOM 603 N N . VAL A 1 73 ? 6.902 2.198 3.013 1.00 93.69 73 VAL A N 1
ATOM 604 C CA . VAL A 1 73 ? 6.830 2.811 1.674 1.00 93.69 73 VAL A CA 1
ATOM 605 C C . VAL A 1 73 ? 8.031 3.730 1.455 1.00 93.69 73 VAL A C 1
ATOM 607 O O . VAL A 1 73 ? 8.765 3.563 0.488 1.00 93.69 73 VAL A O 1
ATOM 610 N N . GLN A 1 74 ? 8.310 4.642 2.387 1.00 92.31 74 GLN A N 1
ATOM 611 C CA . GLN A 1 74 ? 9.443 5.568 2.281 1.00 92.31 74 GLN A CA 1
ATOM 612 C C . GLN A 1 74 ? 10.809 4.866 2.208 1.00 92.31 74 GLN A C 1
ATOM 614 O O . GLN A 1 74 ? 11.722 5.385 1.571 1.00 92.31 74 GLN A O 1
ATOM 619 N N . GLN A 1 75 ? 10.965 3.702 2.846 1.00 92.06 75 GLN A N 1
ATOM 620 C CA . GLN A 1 75 ? 12.197 2.909 2.773 1.00 92.06 75 GLN A CA 1
ATOM 621 C C . GLN A 1 75 ? 12.360 2.185 1.432 1.00 92.06 75 GLN A C 1
ATOM 623 O O . GLN A 1 75 ? 13.484 2.048 0.954 1.00 92.06 75 GLN A O 1
ATOM 628 N N . ILE A 1 76 ? 11.259 1.715 0.840 1.00 91.31 76 ILE A N 1
ATOM 629 C CA . ILE A 1 76 ? 11.270 0.957 -0.419 1.00 91.31 76 ILE A CA 1
ATOM 630 C C . ILE A 1 76 ? 11.356 1.897 -1.633 1.00 91.31 76 ILE A C 1
ATOM 632 O O . ILE A 1 76 ? 11.945 1.536 -2.650 1.00 91.31 76 ILE A O 1
ATOM 636 N N . MET A 1 77 ? 10.816 3.115 -1.529 1.00 91.31 77 MET A N 1
ATOM 637 C CA . MET A 1 77 ? 10.777 4.109 -2.607 1.00 91.31 77 MET A CA 1
ATOM 638 C C . MET A 1 77 ? 12.141 4.777 -2.858 1.00 91.31 77 MET A C 1
ATOM 640 O O . MET A 1 77 ? 12.335 5.968 -2.603 1.00 91.31 77 MET A O 1
ATOM 644 N N . THR A 1 78 ? 13.095 4.015 -3.393 1.00 91.75 78 THR A N 1
ATOM 645 C CA . THR A 1 78 ? 14.368 4.540 -3.905 1.00 91.75 78 THR A CA 1
ATOM 646 C C . THR A 1 78 ? 14.228 5.025 -5.358 1.00 91.75 78 THR A C 1
ATOM 648 O O . THR A 1 78 ? 13.259 4.675 -6.039 1.00 91.75 78 THR A O 1
ATOM 651 N N . PRO A 1 79 ? 15.179 5.822 -5.885 1.00 91.62 79 PRO A N 1
ATOM 652 C CA . PRO A 1 79 ? 15.175 6.216 -7.295 1.00 91.62 79 PRO A CA 1
ATOM 653 C C . PRO A 1 79 ? 15.160 5.028 -8.268 1.00 91.62 79 PRO A C 1
ATOM 655 O O . PRO A 1 79 ? 14.523 5.103 -9.317 1.00 91.62 79 PRO A O 1
ATOM 658 N N . GLU A 1 80 ? 15.837 3.932 -7.918 1.00 92.25 80 GLU A N 1
ATOM 659 C CA . GLU A 1 80 ? 15.869 2.698 -8.705 1.00 92.25 80 GLU A CA 1
ATOM 660 C C . GLU A 1 80 ? 14.503 2.007 -8.705 1.00 92.25 80 GLU A C 1
ATOM 662 O O . GLU A 1 80 ? 13.990 1.683 -9.775 1.00 92.25 80 GLU A O 1
ATOM 667 N N . ALA A 1 81 ? 13.880 1.869 -7.529 1.00 91.12 81 ALA A N 1
ATOM 668 C CA . ALA A 1 81 ? 12.533 1.319 -7.407 1.00 91.12 81 ALA A CA 1
ATOM 669 C C . ALA A 1 81 ? 11.518 2.151 -8.204 1.00 91.12 81 ALA A C 1
ATOM 671 O O . ALA A 1 81 ? 10.690 1.603 -8.922 1.00 91.12 81 ALA A O 1
ATOM 672 N N . MET A 1 82 ? 11.618 3.482 -8.144 1.00 93.00 82 MET A N 1
ATOM 673 C CA . MET A 1 82 ? 10.746 4.383 -8.900 1.00 93.00 82 MET A CA 1
ATOM 674 C C . MET A 1 82 ? 10.878 4.187 -10.417 1.00 93.00 82 ME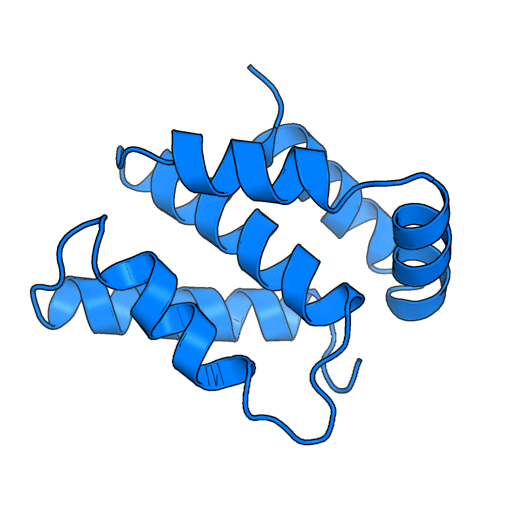T A C 1
ATOM 676 O O . MET A 1 82 ? 9.878 4.228 -11.135 1.00 93.00 82 MET A O 1
ATOM 680 N N . ALA A 1 83 ? 12.100 3.986 -10.918 1.00 93.12 83 ALA A N 1
ATOM 681 C CA . ALA A 1 83 ? 12.328 3.724 -12.336 1.00 93.12 83 ALA A CA 1
ATOM 682 C C . ALA A 1 83 ? 11.705 2.387 -12.769 1.00 93.12 83 ALA A C 1
ATOM 684 O O . ALA A 1 83 ? 11.036 2.343 -13.801 1.00 93.12 83 ALA A O 1
ATOM 685 N N . GLU A 1 84 ? 11.865 1.338 -11.957 1.00 93.12 84 GLU A N 1
ATOM 686 C CA . GLU A 1 84 ? 11.265 0.021 -12.197 1.00 93.12 84 GLU A CA 1
ATOM 687 C C . GLU A 1 84 ? 9.731 0.079 -12.179 1.00 93.12 84 GLU A C 1
ATOM 689 O O . GLU A 1 84 ? 9.082 -0.396 -13.109 1.00 93.12 84 GLU A O 1
ATOM 694 N N . ILE A 1 85 ? 9.146 0.729 -11.169 1.00 92.88 85 ILE A N 1
ATOM 695 C CA . ILE A 1 85 ? 7.692 0.909 -11.048 1.00 92.88 85 ILE A CA 1
ATOM 696 C C . ILE A 1 85 ? 7.146 1.648 -12.269 1.00 92.88 85 ILE A C 1
ATOM 698 O O . ILE A 1 85 ? 6.131 1.249 -12.832 1.00 92.88 85 ILE A O 1
ATOM 702 N N . LYS A 1 86 ? 7.830 2.703 -12.719 1.00 94.12 86 LYS A N 1
ATOM 703 C CA . LYS A 1 86 ? 7.421 3.452 -13.909 1.00 94.12 86 LYS A CA 1
ATOM 704 C C . LYS A 1 86 ? 7.433 2.596 -15.174 1.00 94.12 86 LYS A C 1
ATOM 706 O O . LYS A 1 86 ? 6.527 2.723 -15.994 1.00 94.12 86 LYS A O 1
ATOM 711 N N . GLU A 1 87 ? 8.453 1.760 -15.349 1.00 92.50 87 GLU A N 1
ATOM 712 C CA . GLU A 1 87 ? 8.537 0.840 -16.486 1.00 92.50 87 GLU A CA 1
ATOM 713 C C . GLU A 1 87 ? 7.427 -0.219 -16.434 1.00 92.50 87 GLU A C 1
ATOM 715 O O . GLU A 1 87 ? 6.795 -0.492 -17.452 1.00 92.50 87 GLU A O 1
ATOM 720 N N . SER A 1 88 ? 7.158 -0.756 -15.243 1.00 91.94 88 SER A N 1
ATOM 721 C CA . SER A 1 88 ? 6.177 -1.816 -15.003 1.00 91.94 88 SER A CA 1
ATOM 722 C C . SER A 1 88 ? 4.727 -1.335 -15.153 1.00 91.94 88 SER A C 1
ATOM 724 O O . SER A 1 88 ? 3.930 -1.995 -15.812 1.00 91.94 88 SER A O 1
ATOM 726 N N . LEU A 1 89 ? 4.389 -0.168 -14.591 1.00 91.56 89 LEU A N 1
ATOM 727 C CA . LEU A 1 89 ? 3.023 0.374 -14.592 1.00 91.56 89 LEU A CA 1
ATOM 728 C C . LEU A 1 89 ? 2.639 1.086 -15.894 1.00 91.56 89 LEU A C 1
ATOM 730 O O . LEU A 1 89 ? 1.455 1.251 -16.188 1.00 91.56 89 LEU A O 1
ATOM 734 N N . GLY A 1 90 ? 3.619 1.560 -16.668 1.00 92.69 90 GLY A N 1
ATOM 735 C CA . GLY A 1 90 ? 3.372 2.252 -17.930 1.00 92.69 90 GLY A CA 1
ATOM 736 C C . GLY A 1 90 ? 2.390 3.422 -17.783 1.00 92.69 90 GLY A C 1
ATOM 737 O O . GLY A 1 90 ? 2.714 4.446 -17.184 1.00 92.69 90 GLY A O 1
ATOM 738 N N . ASN A 1 91 ? 1.187 3.274 -18.344 1.00 92.38 91 ASN A N 1
ATOM 739 C CA . ASN A 1 91 ? 0.163 4.324 -18.354 1.00 92.38 91 ASN A CA 1
ATOM 740 C C . ASN A 1 91 ? -0.503 4.548 -16.986 1.00 92.38 91 ASN A C 1
ATOM 742 O O . ASN A 1 91 ? -0.999 5.642 -16.733 1.00 92.38 91 ASN A O 1
ATOM 746 N N . GLU A 1 92 ? -0.504 3.552 -16.099 1.00 93.50 92 GLU A N 1
ATOM 747 C CA . GLU A 1 92 ? -1.091 3.679 -14.757 1.00 93.50 92 GLU A CA 1
ATOM 748 C C . GLU A 1 92 ? -0.123 4.305 -13.745 1.00 93.50 92 GLU A C 1
ATOM 750 O O . GLU A 1 92 ? -0.490 4.562 -12.599 1.00 93.50 92 GLU A O 1
ATOM 755 N N . PHE A 1 93 ? 1.106 4.618 -14.171 1.00 94.44 93 PHE A N 1
ATOM 756 C CA . PHE A 1 93 ? 2.100 5.253 -13.314 1.00 94.44 93 PHE A CA 1
ATOM 757 C C . PHE A 1 93 ? 1.634 6.609 -12.763 1.00 94.44 93 PHE A C 1
ATOM 759 O O . PHE A 1 93 ? 1.948 6.940 -11.623 1.00 94.44 93 PHE A O 1
ATOM 766 N N . GLU A 1 94 ? 0.882 7.396 -13.539 1.00 94.31 94 GLU A N 1
ATOM 767 C CA . GLU A 1 94 ? 0.352 8.684 -13.064 1.00 94.31 94 GLU A CA 1
ATOM 768 C C . GLU A 1 94 ? -0.661 8.492 -11.927 1.00 94.31 94 GLU A C 1
ATOM 770 O O . GLU A 1 94 ? -0.546 9.151 -10.896 1.00 94.31 94 GLU A O 1
ATOM 775 N N . ALA A 1 95 ? -1.578 7.530 -12.066 1.00 94.69 95 ALA A N 1
ATOM 776 C CA . ALA A 1 95 ? -2.542 7.195 -11.018 1.00 94.69 95 ALA A CA 1
ATOM 777 C C . ALA A 1 95 ? -1.841 6.682 -9.750 1.00 94.69 95 ALA A C 1
ATOM 779 O O . ALA A 1 95 ? -2.153 7.120 -8.643 1.00 94.69 95 ALA A O 1
ATOM 780 N N . PHE A 1 96 ? -0.836 5.818 -9.917 1.00 95.19 96 PHE A N 1
ATOM 781 C CA . PHE A 1 96 ? 0.009 5.373 -8.813 1.00 95.19 96 PHE A CA 1
ATOM 782 C C . PHE A 1 96 ? 0.724 6.540 -8.122 1.00 95.19 96 PHE A C 1
ATOM 784 O O . PHE A 1 96 ? 0.801 6.568 -6.898 1.00 95.19 96 PHE A O 1
ATOM 791 N N . MET A 1 97 ? 1.252 7.508 -8.875 1.00 94.81 97 MET A N 1
ATOM 792 C CA . MET A 1 97 ? 1.938 8.667 -8.300 1.00 94.81 97 MET A CA 1
ATOM 793 C C . MET A 1 97 ? 0.993 9.557 -7.493 1.00 94.81 97 MET A C 1
ATOM 795 O O . MET A 1 97 ? 1.389 10.047 -6.434 1.00 94.81 97 MET A O 1
ATOM 799 N N . ASP A 1 98 ? -0.240 9.753 -7.955 1.00 95.50 98 ASP A N 1
ATOM 800 C CA . ASP A 1 98 ? -1.262 10.484 -7.202 1.00 95.50 98 ASP A CA 1
ATOM 801 C C . ASP A 1 98 ? -1.593 9.767 -5.887 1.00 95.50 98 ASP A C 1
ATOM 803 O O . ASP A 1 98 ? -1.575 10.382 -4.817 1.00 95.50 98 ASP A O 1
ATOM 807 N N . ASP A 1 99 ? -1.803 8.452 -5.944 1.00 96.06 99 ASP A N 1
ATOM 808 C CA . ASP A 1 99 ? -2.053 7.620 -4.768 1.00 96.06 99 AS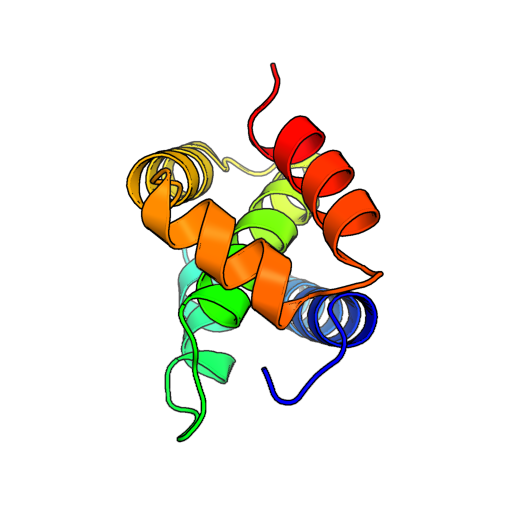P A CA 1
ATOM 809 C C . ASP A 1 99 ? -0.856 7.598 -3.806 1.00 96.06 99 ASP A C 1
ATOM 811 O O . ASP A 1 99 ? -1.030 7.744 -2.596 1.00 96.06 99 ASP A O 1
ATOM 815 N N . LEU A 1 100 ? 0.370 7.503 -4.324 1.00 95.00 100 LEU A N 1
ATOM 816 C CA . LEU A 1 100 ? 1.599 7.570 -3.537 1.00 95.00 100 LEU A CA 1
ATOM 817 C C . LEU A 1 100 ? 1.715 8.918 -2.822 1.00 95.00 100 LEU A C 1
ATOM 819 O O . LEU A 1 100 ? 1.976 8.943 -1.619 1.00 95.00 100 LEU A O 1
ATOM 823 N N . ASN A 1 101 ? 1.498 10.027 -3.533 1.00 93.94 101 ASN A N 1
ATOM 824 C CA . ASN A 1 101 ? 1.524 11.370 -2.956 1.00 93.94 1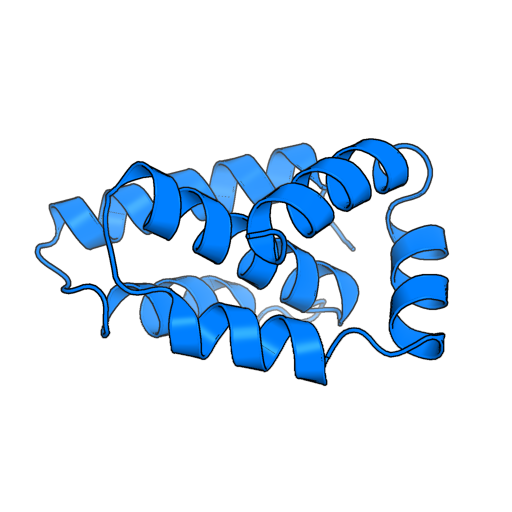01 ASN A CA 1
ATOM 825 C C . ASN A 1 101 ? 0.454 11.530 -1.870 1.00 93.94 101 ASN A C 1
ATOM 827 O O . ASN A 1 101 ? 0.742 12.091 -0.816 1.00 93.94 101 ASN A O 1
ATOM 831 N N . ASN A 1 102 ? -0.747 10.985 -2.074 1.00 93.88 102 ASN A N 1
ATOM 832 C CA . ASN A 1 102 ? -1.804 10.975 -1.062 1.00 93.88 102 ASN A CA 1
ATOM 833 C C . ASN A 1 102 ? -1.469 10.062 0.127 1.00 93.88 102 ASN A C 1
ATOM 835 O O . ASN A 1 102 ? -1.853 10.353 1.262 1.00 93.88 102 ASN A O 1
ATOM 839 N N . ALA A 1 103 ? -0.739 8.969 -0.096 1.00 91.94 103 ALA A N 1
ATOM 840 C CA . ALA A 1 103 ? -0.326 8.034 0.941 1.00 91.94 103 ALA A CA 1
ATOM 841 C C . ALA A 1 103 ? 0.764 8.630 1.847 1.00 91.94 103 ALA A C 1
ATOM 843 O O . ALA A 1 103 ? 0.630 8.592 3.072 1.00 91.94 103 ALA A O 1
ATOM 844 N N . ILE A 1 104 ? 1.810 9.227 1.272 1.00 88.56 104 ILE A N 1
ATOM 845 C CA . ILE A 1 104 ? 2.961 9.755 2.029 1.00 88.56 104 ILE A CA 1
ATOM 846 C C . ILE A 1 104 ? 2.855 11.246 2.366 1.00 88.56 104 ILE A C 1
ATOM 848 O O . ILE A 1 104 ? 3.611 11.723 3.209 1.00 88.56 104 ILE A O 1
ATOM 852 N N . GLY A 1 105 ? 1.956 11.975 1.706 1.00 74.25 105 GLY A N 1
ATOM 853 C CA . GLY A 1 105 ? 1.698 13.385 1.965 1.00 74.25 105 GLY A CA 1
ATOM 854 C C . GLY A 1 105 ? 0.945 13.592 3.278 1.00 74.25 105 GLY A C 1
ATOM 855 O O . GLY A 1 105 ? -0.052 12.908 3.549 1.00 74.25 105 GLY A O 1
ATOM 856 N N . GLU A 1 106 ? 1.451 14.529 4.081 1.00 53.94 106 GLU A N 1
ATOM 857 C CA . GLU A 1 106 ? 0.741 15.211 5.173 1.00 53.94 106 GLU A CA 1
ATOM 858 C C . GLU A 1 106 ? 0.196 16.557 4.685 1.00 53.94 106 GLU A C 1
ATOM 860 O O . GLU A 1 106 ? 0.963 17.301 4.025 1.00 53.94 106 GLU A O 1
#

Foldseek 3Di:
DPDALVVLLVLLVVQLVVCVVVVDAPVRSLVSSCVVQVPDPPRDLLSVLSSLLSSLVVCVVVVHDSVVSLVVNVVSPDPVSLVVNCVVNPPCNVVSVVSNCVSNPD